Protein AF-A0AAE3MIB5-F1 (afdb_monomer_lite)

Secondary structure (DSSP, 8-state):
---SS--------S---TTS-----SSS---EE-TTS-EEE-TTT-TT-EEEE-TTS-EEEEESSSS-EEEEEE-TTS-EEEEEEEETTEEEEEEEETTEEEETTEEEEEEETTEEEPPPPTT---

Radius of gyration: 18.84 Å; chains: 1; bounding box: 38×42×55 Å

Organism: NCBI:txid2992111

pLDDT: mean 87.32, std 14.23, range [43.25, 98.5]

Foldseek 3Di:
DPPDPAFFWDDDPDDDDVVDLDQPQPPRDTFDADPVGHTQDDSSQDPAWGWDADPVRHTAKTDSDPFWIKGWDADPVGHTAKIWTGDRPDIWIWGDDPQWIDIPNHTAWGADPVGTDGDDDVPPPD

Sequence (126 aa):
NNQSNRLLSVADDGTSNSNVKDYDAISAGTYTYDNNGNMTHDPSKDSENLIKYNHLNLPQEVSVNADNRVFYHYDAVGNKLAKYVKNGTTYKTTDYIANLVYTDGQKSFFSTEEGRAIPVKNGDNT

Structure (mmCIF, N/CA/C/O backbone):
data_AF-A0AAE3MIB5-F1
#
_entry.id   AF-A0AAE3MIB5-F1
#
loop_
_atom_site.group_PDB
_atom_site.id
_atom_site.type_symbol
_atom_site.label_atom_id
_atom_site.label_alt_id
_atom_site.label_comp_id
_atom_site.label_asym_id
_atom_site.label_entity_id
_atom_site.label_seq_id
_atom_site.pdbx_PDB_ins_code
_atom_site.Cartn_x
_atom_site.Cartn_y
_atom_site.Cartn_z
_atom_site.occupancy
_atom_site.B_iso_or_equiv
_atom_site.auth_seq_id
_atom_site.auth_comp_id
_atom_site.auth_asym_id
_atom_site.auth_atom_id
_atom_site.pdbx_PDB_model_num
ATOM 1 N N . ASN A 1 1 ? -0.473 -7.317 -31.518 1.00 43.25 1 ASN A N 1
ATOM 2 C CA . ASN A 1 1 ? -1.790 -6.893 -30.994 1.00 43.25 1 ASN A CA 1
ATOM 3 C C . ASN A 1 1 ? -1.610 -6.091 -29.714 1.00 43.25 1 ASN A C 1
ATOM 5 O O . ASN A 1 1 ? -1.563 -6.668 -28.637 1.00 43.25 1 ASN A O 1
ATOM 9 N N . ASN A 1 2 ? -1.486 -4.766 -29.846 1.00 47.88 2 ASN A N 1
ATOM 10 C CA . ASN A 1 2 ? -1.378 -3.798 -28.743 1.00 47.88 2 ASN A CA 1
ATOM 11 C C . ASN A 1 2 ? -2.774 -3.384 -28.237 1.00 47.88 2 ASN A C 1
ATOM 13 O O . ASN A 1 2 ? -3.139 -2.218 -28.303 1.00 47.88 2 ASN A O 1
ATOM 17 N N . GLN A 1 3 ? -3.587 -4.347 -27.793 1.00 53.69 3 GLN A N 1
ATOM 18 C CA . GLN A 1 3 ? -4.935 -4.086 -27.256 1.00 53.69 3 GLN A CA 1
ATOM 19 C C . GLN A 1 3 ? -5.072 -4.447 -25.770 1.00 53.69 3 GLN A C 1
ATOM 21 O O . GLN A 1 3 ? -6.177 -4.674 -25.290 1.00 53.69 3 GLN A O 1
ATOM 26 N N . SER A 1 4 ? -3.969 -4.511 -25.018 1.00 73.56 4 SER A N 1
ATOM 27 C CA . SER A 1 4 ? -4.069 -4.592 -23.557 1.00 73.56 4 SER A CA 1
ATOM 28 C C . SER A 1 4 ? -4.127 -3.195 -22.952 1.00 73.56 4 SER A C 1
ATOM 30 O O . SER A 1 4 ? -3.379 -2.317 -23.368 1.00 73.56 4 SER A O 1
ATOM 32 N N . ASN A 1 5 ? -4.927 -3.019 -21.904 1.00 83.00 5 ASN A N 1
ATOM 33 C CA . ASN A 1 5 ? -4.943 -1.858 -21.003 1.00 83.00 5 ASN A CA 1
ATOM 34 C C . ASN A 1 5 ? -3.668 -1.745 -20.132 1.00 83.00 5 ASN A C 1
ATOM 36 O O . ASN A 1 5 ? -3.719 -1.252 -19.008 1.00 83.00 5 ASN A O 1
ATOM 40 N N . ARG A 1 6 ? -2.533 -2.239 -20.637 1.00 89.44 6 ARG A N 1
ATOM 41 C CA . ARG A 1 6 ? -1.236 -2.268 -19.964 1.00 89.44 6 ARG A CA 1
ATOM 42 C C . ARG A 1 6 ? -0.305 -1.306 -20.679 1.00 89.44 6 ARG A C 1
ATOM 44 O O . ARG A 1 6 ? -0.094 -1.432 -21.885 1.00 89.44 6 ARG A O 1
ATOM 51 N N . LEU A 1 7 ? 0.244 -0.363 -19.927 1.00 89.25 7 LEU A N 1
ATOM 52 C CA . LEU A 1 7 ? 1.312 0.512 -20.392 1.00 89.25 7 LEU A CA 1
ATOM 53 C C . LEU A 1 7 ? 2.586 -0.314 -20.550 1.00 89.25 7 LEU A C 1
ATOM 55 O O . LEU A 1 7 ? 2.891 -1.106 -19.666 1.00 89.25 7 LEU A O 1
ATOM 59 N N . LEU A 1 8 ? 3.306 -0.147 -21.657 1.00 88.31 8 LEU A N 1
ATOM 60 C CA . LEU A 1 8 ? 4.622 -0.763 -21.851 1.00 88.31 8 LEU A CA 1
ATOM 61 C C . LEU A 1 8 ? 5.714 0.176 -21.334 1.00 88.31 8 LEU A C 1
ATOM 63 O O . LEU A 1 8 ? 6.485 -0.175 -20.449 1.00 88.31 8 LEU A O 1
ATOM 67 N N . SER A 1 9 ? 5.727 1.395 -21.858 1.00 86.94 9 SER A N 1
ATOM 68 C CA . SER A 1 9 ? 6.659 2.457 -21.504 1.00 86.94 9 SER A CA 1
ATOM 69 C C . SER A 1 9 ? 5.983 3.800 -21.735 1.00 86.94 9 SER A C 1
ATOM 71 O O . SER A 1 9 ? 5.086 3.917 -22.575 1.00 86.94 9 SER A O 1
ATOM 73 N N . VAL A 1 10 ? 6.444 4.815 -21.020 1.00 84.00 10 VAL A N 1
ATOM 74 C CA . VAL A 1 10 ? 6.152 6.216 -21.315 1.00 84.00 10 VAL A CA 1
ATOM 75 C C . VAL A 1 10 ? 7.499 6.883 -21.566 1.00 84.00 10 VAL A C 1
ATOM 77 O O . VAL A 1 10 ? 8.493 6.535 -20.934 1.00 84.00 10 VAL A O 1
ATOM 80 N N . ALA A 1 11 ? 7.549 7.771 -22.549 1.00 79.31 11 ALA A N 1
ATOM 81 C CA . ALA A 1 11 ? 8.722 8.571 -22.850 1.00 79.31 11 ALA A CA 1
ATOM 82 C C . ALA A 1 11 ? 8.264 10.020 -22.952 1.00 79.31 11 ALA A C 1
ATOM 84 O O . ALA A 1 11 ? 7.284 10.304 -23.643 1.00 79.31 11 ALA A O 1
ATOM 85 N N . ASP A 1 12 ? 8.970 10.896 -22.253 1.00 74.62 12 ASP A N 1
ATOM 86 C CA . ASP A 1 12 ? 8.817 12.336 -22.364 1.00 74.62 12 ASP A CA 1
ATOM 87 C C . ASP A 1 12 ? 10.171 12.917 -22.779 1.00 74.62 12 ASP A C 1
ATOM 89 O O . ASP A 1 12 ? 11.194 12.617 -22.165 1.00 74.62 12 ASP A O 1
ATOM 93 N N . ASP A 1 13 ? 10.170 13.677 -23.871 1.00 73.88 13 ASP A N 1
ATOM 94 C CA . ASP A 1 13 ? 11.356 14.321 -24.455 1.00 73.88 13 ASP A CA 1
ATOM 95 C C . ASP A 1 13 ? 11.402 15.823 -24.097 1.00 73.88 13 ASP A C 1
ATOM 97 O O . ASP A 1 13 ? 12.177 16.605 -24.649 1.00 73.88 13 ASP A O 1
ATOM 101 N N . GLY A 1 14 ? 10.521 16.256 -23.188 1.00 71.25 14 GLY A N 1
ATOM 102 C CA . GLY A 1 14 ? 10.498 17.601 -22.637 1.00 71.25 14 GLY A CA 1
ATOM 103 C C . GLY A 1 14 ? 11.698 17.888 -21.734 1.00 71.25 14 GLY A C 1
ATOM 104 O O . GLY A 1 14 ? 12.227 17.024 -21.035 1.00 71.25 14 GLY A O 1
ATOM 105 N N . THR A 1 15 ? 12.138 19.145 -21.711 1.00 70.00 15 THR A N 1
ATOM 106 C CA . THR A 1 15 ? 13.194 19.600 -20.803 1.00 70.00 15 THR A CA 1
ATOM 107 C C . THR A 1 15 ? 12.733 19.467 -19.352 1.00 70.00 15 THR A C 1
ATOM 109 O O . THR A 1 15 ? 11.733 20.077 -18.968 1.00 70.00 15 THR A O 1
ATOM 112 N N . SER A 1 16 ? 13.481 18.727 -18.526 1.00 68.81 16 SER A N 1
ATOM 113 C CA . SER A 1 16 ? 13.163 18.531 -17.108 1.00 68.81 16 SER A CA 1
ATOM 114 C C . SER A 1 16 ? 13.010 19.875 -16.388 1.00 68.81 16 SER A C 1
ATOM 116 O O . SER A 1 16 ? 13.981 20.604 -16.174 1.00 68.81 16 SER A O 1
ATOM 118 N N . ASN A 1 17 ? 11.783 20.214 -15.994 1.00 69.12 17 ASN A N 1
ATOM 119 C CA . ASN A 1 17 ? 11.512 21.365 -15.144 1.00 69.12 17 ASN A CA 1
ATOM 120 C C . ASN A 1 17 ? 11.451 20.892 -13.692 1.00 69.12 17 ASN A C 1
ATOM 122 O O . ASN A 1 17 ? 10.466 20.290 -13.277 1.00 69.12 17 ASN A O 1
ATOM 126 N N . SER A 1 18 ? 12.475 21.209 -12.899 1.00 66.06 18 SER A N 1
ATOM 127 C CA . SER A 1 18 ? 12.590 20.775 -11.497 1.00 66.06 18 SER A CA 1
ATOM 128 C C . SER A 1 18 ? 11.435 21.226 -10.586 1.00 66.06 18 SER A C 1
ATOM 130 O O . SER A 1 18 ? 11.314 20.730 -9.469 1.00 66.06 18 SER A O 1
ATOM 132 N N . ASN A 1 19 ? 10.583 22.155 -11.038 1.00 70.75 19 ASN A N 1
ATOM 133 C CA . ASN A 1 19 ? 9.405 22.621 -10.301 1.00 70.75 19 ASN A CA 1
ATOM 134 C C . ASN A 1 19 ? 8.112 21.863 -10.655 1.00 70.75 19 ASN A C 1
ATOM 136 O O . ASN A 1 19 ? 7.074 22.116 -10.042 1.00 70.75 19 ASN A O 1
ATOM 140 N N . VAL A 1 20 ? 8.150 20.951 -11.631 1.00 68.25 20 VAL A N 1
ATOM 141 C CA . VAL A 1 20 ? 7.006 20.134 -12.048 1.00 68.25 20 VAL A CA 1
ATOM 142 C C . VAL A 1 20 ? 7.266 18.694 -11.625 1.00 68.25 20 VAL A C 1
ATOM 144 O O . VAL A 1 20 ? 8.286 18.106 -11.965 1.00 68.25 20 VAL A O 1
ATOM 147 N N . LYS A 1 21 ? 6.329 18.112 -10.871 1.00 67.69 21 LYS A N 1
ATOM 148 C CA . LYS A 1 21 ? 6.320 16.670 -10.593 1.00 67.69 21 LYS A CA 1
ATOM 149 C C . LYS A 1 21 ? 5.729 15.938 -11.794 1.00 67.69 21 LYS A C 1
ATOM 151 O O . LYS A 1 21 ? 4.590 15.481 -11.726 1.00 67.69 21 LYS A O 1
ATOM 156 N N . ASP A 1 22 ? 6.470 15.938 -12.894 1.00 66.69 22 ASP A N 1
ATOM 157 C CA . ASP A 1 22 ? 6.094 15.218 -14.107 1.00 66.69 22 ASP A CA 1
ATOM 158 C C . ASP A 1 22 ? 6.559 13.754 -14.052 1.00 66.69 22 ASP A C 1
ATOM 160 O O . ASP A 1 22 ? 7.136 13.306 -13.056 1.00 66.69 22 ASP A O 1
ATOM 164 N N . TYR A 1 23 ? 6.281 13.001 -15.113 1.00 71.06 23 TYR A N 1
ATOM 165 C CA . TYR A 1 23 ? 6.808 11.664 -15.336 1.00 71.06 23 TYR A CA 1
ATOM 166 C C . TYR A 1 23 ? 8.342 11.692 -15.434 1.00 71.06 23 TYR A C 1
ATOM 168 O O . TYR A 1 23 ? 8.923 11.858 -16.501 1.00 71.06 23 TYR A O 1
ATOM 176 N N . ASP A 1 24 ? 9.001 11.500 -14.295 1.00 66.44 24 ASP A N 1
ATOM 177 C CA . ASP A 1 24 ? 10.448 11.324 -14.206 1.00 66.44 24 ASP A CA 1
ATOM 178 C C . ASP A 1 24 ? 10.765 9.830 -14.322 1.00 66.44 24 ASP A C 1
ATOM 180 O O . ASP A 1 24 ? 10.919 9.113 -13.329 1.00 66.44 24 ASP A O 1
ATOM 184 N N . ALA A 1 25 ? 10.740 9.312 -15.553 1.00 58.50 25 ALA A N 1
ATOM 185 C CA . ALA A 1 25 ? 11.241 7.970 -15.815 1.00 58.50 25 ALA A CA 1
ATOM 186 C C . ALA A 1 25 ? 12.716 7.926 -15.402 1.00 58.50 25 ALA A C 1
ATOM 188 O O . ALA A 1 25 ? 13.583 8.464 -16.096 1.00 58.50 25 ALA A O 1
ATOM 189 N N . ILE A 1 26 ? 13.009 7.251 -14.289 1.00 57.66 26 ILE A N 1
ATOM 190 C CA . ILE A 1 26 ? 14.377 6.901 -13.914 1.00 57.66 26 ILE A CA 1
ATOM 191 C C . ILE A 1 26 ? 14.833 5.881 -14.960 1.00 57.66 26 ILE A C 1
ATOM 193 O O . ILE A 1 26 ? 14.636 4.677 -14.809 1.00 57.66 26 ILE A O 1
ATOM 197 N N . SER A 1 27 ? 15.390 6.384 -16.065 1.00 55.81 27 SER A N 1
ATOM 198 C CA . SER A 1 27 ? 15.671 5.663 -17.314 1.00 55.81 27 SER A CA 1
ATOM 199 C C . SER A 1 27 ? 14.419 5.171 -18.057 1.00 55.81 27 SER A C 1
ATOM 201 O O . SER A 1 27 ? 13.331 5.112 -17.495 1.00 55.81 27 SER A O 1
ATOM 203 N N . ALA A 1 28 ? 14.570 4.814 -19.337 1.00 61.66 28 ALA A N 1
ATOM 204 C CA . ALA A 1 28 ? 13.540 4.237 -20.210 1.00 61.66 28 ALA A CA 1
ATOM 205 C C . ALA A 1 28 ? 13.061 2.843 -19.736 1.00 61.66 28 ALA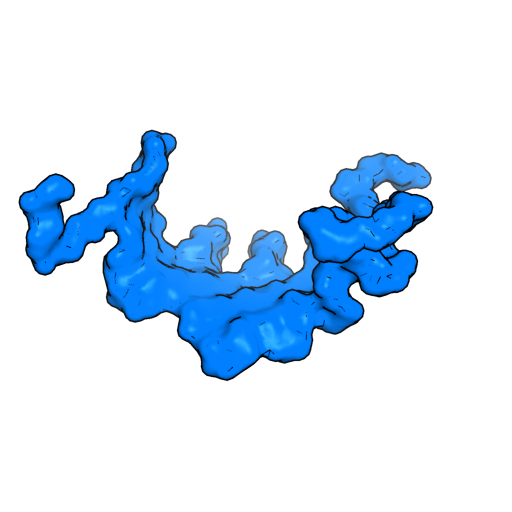 A C 1
ATOM 207 O O . ALA A 1 28 ? 13.173 1.840 -20.444 1.00 61.66 28 ALA A O 1
ATOM 208 N N . GLY A 1 29 ? 12.585 2.762 -18.497 1.00 74.38 29 GLY A N 1
ATOM 209 C CA . GLY A 1 29 ? 12.134 1.547 -17.855 1.00 74.38 29 GLY A CA 1
ATOM 210 C C . GLY A 1 29 ? 10.810 1.072 -18.440 1.00 74.38 29 GLY A C 1
ATOM 211 O O . GLY A 1 29 ? 10.017 1.830 -18.999 1.00 74.38 29 GLY A O 1
ATOM 212 N N . THR A 1 30 ? 10.575 -0.228 -18.320 1.00 87.69 30 THR A N 1
ATOM 213 C CA . THR A 1 30 ? 9.361 -0.881 -18.810 1.00 87.69 30 THR A CA 1
ATOM 214 C C . THR A 1 30 ? 8.472 -1.224 -17.626 1.00 87.69 30 THR A C 1
ATOM 216 O O . THR A 1 30 ? 8.932 -1.802 -16.641 1.00 87.69 30 THR A O 1
ATOM 219 N N . TYR A 1 31 ? 7.188 -0.900 -17.726 1.00 92.00 31 TYR A N 1
ATOM 220 C CA . TYR A 1 31 ? 6.192 -1.383 -16.779 1.00 92.00 31 TYR A CA 1
ATOM 221 C C . TYR A 1 31 ? 6.075 -2.901 -16.898 1.00 92.00 31 TYR A C 1
ATOM 223 O O . TYR A 1 31 ? 5.913 -3.439 -17.996 1.00 92.00 31 TYR A O 1
ATOM 231 N N . THR A 1 32 ? 6.121 -3.603 -15.770 1.00 93.88 32 THR A N 1
ATOM 232 C CA . THR A 1 32 ? 5.961 -5.064 -15.754 1.00 93.88 32 THR A CA 1
ATOM 233 C C . THR A 1 32 ? 4.656 -5.459 -15.091 1.00 93.88 32 THR A C 1
ATOM 235 O O . THR A 1 32 ? 4.103 -4.704 -14.289 1.00 93.88 32 THR A O 1
ATOM 238 N N . TYR A 1 33 ? 4.154 -6.635 -15.464 1.00 95.44 33 TYR A N 1
ATOM 239 C CA . TYR A 1 33 ? 2.890 -7.165 -14.977 1.00 95.44 33 TYR A CA 1
ATOM 240 C C . TYR A 1 33 ? 3.015 -8.659 -14.705 1.00 95.44 33 TYR A C 1
ATOM 242 O O . TYR A 1 33 ? 3.758 -9.356 -15.400 1.00 95.44 33 TYR A O 1
ATOM 250 N N . ASP A 1 34 ? 2.244 -9.153 -13.744 1.00 95.06 34 ASP A N 1
ATOM 251 C CA 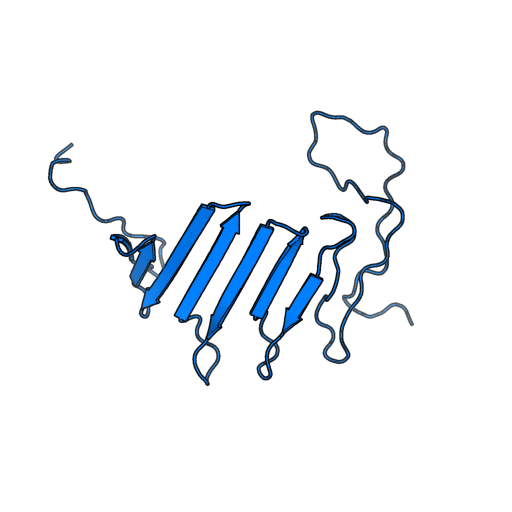. ASP A 1 34 ? 2.071 -10.586 -13.533 1.00 95.06 34 ASP A CA 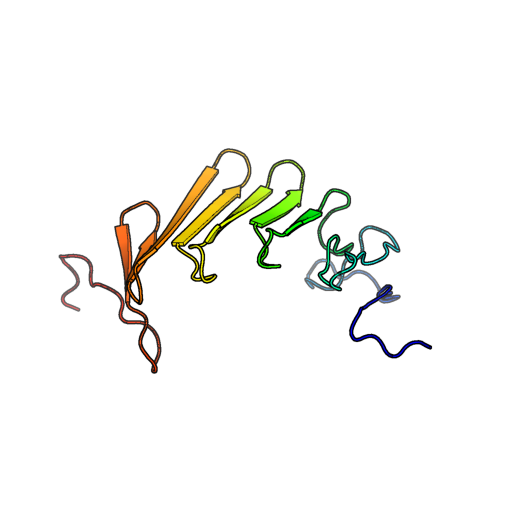1
ATOM 252 C C . ASP A 1 34 ? 1.124 -11.218 -14.579 1.00 95.06 34 ASP A C 1
ATOM 254 O O . ASP A 1 34 ? 0.564 -10.548 -15.457 1.00 95.06 34 ASP A O 1
ATOM 258 N N . ASN A 1 35 ? 0.938 -12.539 -14.492 1.00 93.44 35 ASN A N 1
ATOM 259 C CA . ASN A 1 35 ? 0.078 -13.299 -15.407 1.00 93.44 35 ASN A CA 1
ATOM 260 C C . ASN A 1 35 ? -1.407 -12.922 -15.304 1.00 93.44 35 ASN A C 1
ATOM 262 O O . ASN A 1 35 ? -2.154 -13.122 -16.262 1.00 93.44 35 ASN A O 1
ATOM 266 N N . ASN A 1 36 ? -1.832 -12.382 -14.161 1.00 93.94 36 ASN A N 1
ATOM 267 C CA . ASN A 1 36 ? -3.188 -11.898 -13.926 1.00 93.94 36 ASN A CA 1
ATOM 268 C C . ASN A 1 36 ? -3.386 -10.469 -14.459 1.00 93.94 36 ASN A C 1
ATOM 270 O O . ASN A 1 36 ? -4.510 -9.971 -14.482 1.00 93.94 36 ASN A O 1
ATOM 274 N N . GLY A 1 37 ? -2.314 -9.832 -14.938 1.00 93.56 37 GLY A N 1
ATOM 275 C CA . GLY A 1 37 ? -2.332 -8.504 -15.531 1.00 93.56 37 GLY A CA 1
ATOM 276 C C . GLY A 1 37 ? -2.170 -7.371 -14.522 1.00 93.56 37 GLY A C 1
ATOM 277 O O . GLY A 1 37 ? -2.367 -6.218 -14.905 1.00 93.56 37 GLY A O 1
ATOM 278 N N . ASN A 1 38 ? -1.797 -7.652 -13.271 1.00 95.56 38 ASN A N 1
ATOM 279 C CA . ASN A 1 38 ? -1.519 -6.593 -12.305 1.00 95.56 38 ASN A CA 1
ATOM 280 C C . ASN A 1 38 ? -0.109 -6.044 -12.485 1.00 95.56 38 ASN A C 1
ATOM 282 O O . ASN A 1 38 ? 0.811 -6.798 -12.784 1.00 95.56 38 ASN A O 1
ATOM 286 N N . MET A 1 39 ? 0.073 -4.743 -12.266 1.00 95.25 39 MET A N 1
ATOM 287 C CA . MET A 1 39 ? 1.374 -4.084 -12.382 1.00 95.25 39 MET A CA 1
ATOM 288 C C . MET A 1 39 ? 2.312 -4.506 -11.249 1.00 95.25 39 MET A C 1
ATOM 290 O O . MET A 1 39 ? 2.006 -4.291 -10.085 1.00 95.25 39 MET A O 1
ATOM 294 N N . THR A 1 40 ? 3.484 -5.037 -11.578 1.00 96.12 40 THR A N 1
ATOM 295 C CA . THR A 1 40 ? 4.508 -5.448 -10.606 1.00 96.12 40 THR A CA 1
ATOM 296 C C . THR A 1 40 ? 5.641 -4.435 -10.458 1.00 96.12 40 THR A C 1
ATOM 298 O O . THR A 1 40 ? 6.344 -4.470 -9.452 1.00 96.12 40 THR A O 1
ATOM 301 N N . HIS A 1 41 ? 5.812 -3.520 -11.418 1.00 93.69 41 HIS A N 1
ATOM 302 C CA . HIS A 1 41 ? 6.846 -2.479 -11.400 1.00 93.69 41 HIS A CA 1
ATOM 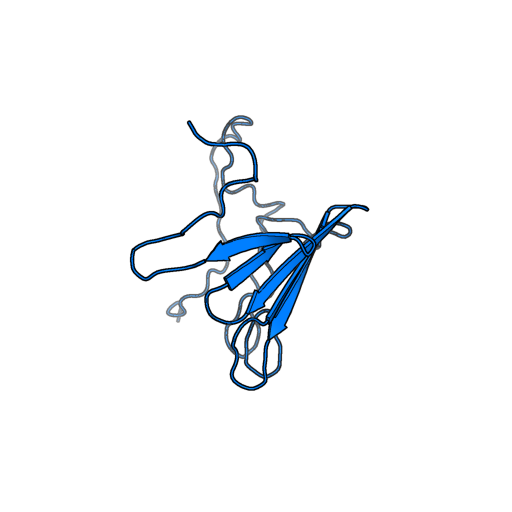303 C C . HIS A 1 41 ? 6.390 -1.233 -12.173 1.00 93.69 41 HIS A C 1
ATOM 305 O O . HIS A 1 41 ? 5.883 -1.357 -13.292 1.00 93.69 41 HIS A O 1
ATOM 311 N N . ASP A 1 42 ? 6.614 -0.052 -11.593 1.00 90.94 42 ASP A N 1
ATOM 312 C CA . ASP A 1 42 ? 6.380 1.266 -12.195 1.00 90.94 42 ASP A CA 1
ATOM 313 C C . ASP A 1 42 ? 7.705 2.049 -12.299 1.00 90.94 42 ASP A C 1
ATOM 315 O O . ASP A 1 42 ? 8.184 2.568 -11.289 1.00 90.94 42 ASP A O 1
ATOM 319 N N . PRO A 1 43 ? 8.302 2.197 -13.493 1.00 88.19 43 PRO A N 1
ATOM 320 C CA . PRO A 1 43 ? 9.610 2.838 -13.658 1.00 88.19 43 PRO A CA 1
ATOM 321 C C . PRO A 1 43 ? 9.639 4.345 -13.324 1.00 88.19 43 PRO A C 1
ATOM 323 O O . PRO A 1 43 ? 10.717 4.927 -13.255 1.00 88.19 43 PRO A O 1
ATOM 326 N N . SER A 1 44 ? 8.489 4.986 -13.074 1.00 84.06 44 SER A N 1
ATOM 327 C CA . SER A 1 44 ? 8.419 6.396 -12.640 1.00 84.06 44 SER A CA 1
ATOM 328 C C . SER A 1 44 ? 8.633 6.621 -11.144 1.00 84.06 44 SER A C 1
ATOM 330 O O . SER A 1 44 ? 8.464 7.738 -10.655 1.00 84.06 44 SER A O 1
ATOM 332 N N . LYS A 1 45 ? 8.864 5.554 -10.373 1.00 84.62 45 LYS A N 1
ATOM 333 C CA . LYS A 1 45 ? 8.943 5.631 -8.908 1.00 84.62 45 LYS A CA 1
ATOM 334 C C . LYS A 1 45 ? 10.381 5.612 -8.415 1.00 84.62 45 LYS A C 1
ATOM 336 O O . LYS A 1 45 ? 10.857 6.602 -7.878 1.00 84.62 45 LYS A O 1
ATOM 341 N N . ASP A 1 46 ? 11.027 4.468 -8.567 1.00 85.69 46 ASP A N 1
ATOM 342 C CA . ASP A 1 46 ? 12.405 4.186 -8.163 1.00 85.69 46 ASP A CA 1
ATOM 343 C C . ASP A 1 46 ? 12.861 2.942 -8.930 1.00 85.69 46 ASP A C 1
ATOM 345 O O . ASP A 1 46 ? 12.024 2.110 -9.281 1.00 85.69 46 ASP A O 1
ATOM 349 N N . SER A 1 47 ? 14.155 2.745 -9.159 1.00 82.88 47 SER A N 1
ATOM 350 C CA . SER A 1 47 ? 14.637 1.529 -9.823 1.00 82.88 47 SER A CA 1
ATOM 351 C C . SER A 1 47 ? 14.300 0.240 -9.061 1.00 82.88 47 SER A C 1
ATOM 353 O O . SER A 1 47 ? 14.124 -0.807 -9.680 1.00 82.88 47 SER A O 1
ATOM 355 N N . GLU A 1 48 ? 14.176 0.302 -7.732 1.00 84.62 48 GLU A N 1
ATOM 356 C CA . GLU A 1 48 ? 13.912 -0.866 -6.880 1.00 84.62 48 GLU A CA 1
ATOM 357 C C . GLU A 1 48 ? 12.431 -1.034 -6.506 1.00 84.62 48 GLU A C 1
ATOM 359 O O . GLU A 1 48 ? 12.088 -1.877 -5.669 1.00 84.62 48 GLU A O 1
ATOM 364 N N . ASN A 1 49 ? 11.532 -0.235 -7.091 1.00 91.88 49 ASN A N 1
ATOM 365 C CA . ASN A 1 49 ? 10.118 -0.338 -6.753 1.00 91.88 49 ASN A CA 1
ATOM 366 C C . ASN A 1 49 ? 9.536 -1.702 -7.164 1.00 91.88 49 ASN A C 1
ATOM 368 O O . ASN A 1 49 ? 9.864 -2.260 -8.214 1.00 91.88 49 ASN A O 1
ATOM 372 N N . LEU A 1 50 ? 8.648 -2.237 -6.332 1.00 96.19 50 LEU A N 1
ATOM 373 C CA . LEU A 1 50 ? 8.024 -3.536 -6.554 1.00 96.19 50 LEU A CA 1
ATOM 374 C C . LEU A 1 50 ? 6.638 -3.564 -5.923 1.00 96.19 50 LEU A C 1
ATOM 376 O O . LEU A 1 50 ? 6.450 -3.101 -4.797 1.00 96.19 50 LEU A O 1
ATOM 380 N N . ILE A 1 51 ? 5.691 -4.189 -6.613 1.00 98.00 51 ILE A N 1
ATOM 381 C CA . ILE A 1 51 ? 4.355 -4.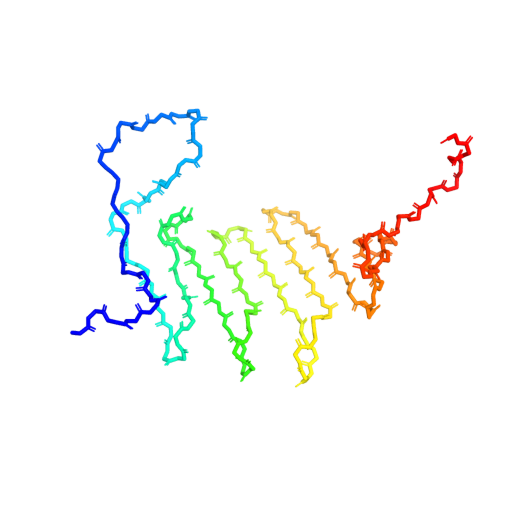464 -6.091 1.00 98.00 51 ILE A CA 1
ATOM 382 C C . ILE A 1 51 ? 4.145 -5.976 -6.058 1.00 98.00 51 ILE A C 1
ATOM 384 O O . ILE A 1 51 ? 4.338 -6.668 -7.057 1.00 98.00 51 ILE A O 1
ATOM 388 N N . LYS A 1 52 ? 3.742 -6.495 -4.897 1.00 98.06 52 LYS A N 1
ATOM 389 C CA . LYS A 1 52 ? 3.369 -7.899 -4.701 1.00 98.06 52 LYS A CA 1
ATOM 390 C C . LYS A 1 52 ? 1.883 -8.010 -4.418 1.00 98.06 52 LYS A C 1
ATOM 392 O O . LYS A 1 52 ? 1.322 -7.178 -3.705 1.00 98.06 52 LYS A O 1
ATOM 397 N N . TYR A 1 53 ? 1.283 -9.086 -4.906 1.00 98.38 53 TYR A N 1
ATOM 398 C CA . TYR A 1 53 ? -0.140 -9.372 -4.775 1.00 98.38 53 TYR A CA 1
ATOM 399 C C . TYR A 1 53 ? -0.367 -10.642 -3.958 1.00 98.38 53 TYR A C 1
ATOM 401 O O . TYR A 1 53 ? 0.473 -11.543 -3.944 1.00 98.38 53 TYR A O 1
ATOM 409 N N . ASN A 1 54 ? -1.503 -10.704 -3.269 1.00 97.44 54 ASN A N 1
ATOM 410 C CA . ASN A 1 54 ? -1.939 -11.904 -2.564 1.00 97.44 54 ASN A CA 1
ATOM 411 C C . ASN A 1 54 ? -2.736 -12.846 -3.491 1.00 97.44 54 ASN A C 1
ATOM 413 O O . ASN A 1 54 ? -2.988 -12.552 -4.657 1.00 97.44 54 ASN A O 1
ATOM 417 N N . HIS A 1 55 ? -3.186 -13.979 -2.948 1.00 96.38 55 HIS A N 1
ATOM 418 C CA . HIS A 1 55 ? -3.979 -14.980 -3.673 1.00 96.38 55 HIS A CA 1
ATOM 419 C C . HIS A 1 55 ? -5.372 -14.490 -4.121 1.00 96.38 55 HIS A C 1
ATOM 421 O O . HIS A 1 55 ? -5.982 -15.123 -4.976 1.00 96.38 55 HIS A O 1
ATOM 427 N N . LEU A 1 56 ? -5.868 -13.374 -3.570 1.00 97.69 56 LEU A N 1
ATOM 428 C CA . LEU A 1 56 ? -7.093 -12.695 -4.011 1.00 97.69 56 LEU A CA 1
ATOM 429 C C . LEU A 1 56 ? -6.821 -11.658 -5.108 1.00 97.69 56 LEU A C 1
ATOM 431 O O . LEU A 1 56 ? -7.720 -10.899 -5.463 1.00 97.69 56 LEU A O 1
ATOM 435 N N . ASN A 1 57 ? -5.593 -11.606 -5.636 1.00 97.81 57 ASN A N 1
ATOM 436 C CA . ASN A 1 57 ? -5.181 -10.641 -6.649 1.00 97.81 57 ASN A CA 1
ATOM 437 C C . ASN A 1 57 ? -5.200 -9.179 -6.145 1.00 97.81 57 ASN A C 1
ATOM 439 O O . ASN A 1 57 ? -5.330 -8.241 -6.929 1.00 97.81 57 ASN A O 1
ATOM 443 N N . LEU A 1 58 ? -5.079 -8.971 -4.826 1.00 98.25 58 LEU A N 1
ATOM 444 C CA . LEU A 1 58 ? -5.046 -7.652 -4.184 1.00 98.25 58 LEU A CA 1
ATOM 445 C C . LEU A 1 58 ? -3.604 -7.263 -3.808 1.00 98.25 58 LEU A C 1
ATOM 447 O O . LEU A 1 58 ? -2.844 -8.141 -3.389 1.00 98.25 58 LEU A O 1
ATOM 451 N N . PRO A 1 59 ? -3.210 -5.975 -3.905 1.00 98.00 59 PRO A N 1
ATOM 452 C CA . PRO A 1 59 ? -1.874 -5.529 -3.506 1.00 98.00 59 PRO A CA 1
ATOM 453 C C . PRO A 1 59 ? -1.598 -5.833 -2.033 1.00 98.00 59 PRO A C 1
ATOM 455 O O . PRO A 1 59 ? -2.346 -5.393 -1.173 1.00 98.00 59 PRO A O 1
ATOM 458 N N . GLN A 1 60 ? -0.512 -6.534 -1.728 1.00 98.19 60 GLN A N 1
ATOM 459 C CA . GLN A 1 60 ? -0.120 -6.911 -0.367 1.00 98.19 60 GLN A CA 1
ATOM 460 C C . GLN A 1 60 ? 1.088 -6.112 0.135 1.00 98.19 60 GLN A C 1
ATOM 462 O O . GLN A 1 60 ? 1.114 -5.697 1.292 1.00 98.19 60 GLN A O 1
ATOM 467 N N . GLU A 1 61 ? 2.079 -5.884 -0.725 1.00 98.00 61 GLU A N 1
ATOM 468 C CA . GLU A 1 61 ? 3.285 -5.108 -0.420 1.00 98.00 61 GLU A CA 1
ATOM 469 C C . GLU A 1 61 ? 3.598 -4.199 -1.609 1.00 98.00 61 GLU A C 1
ATOM 471 O O . GLU A 1 61 ? 3.648 -4.660 -2.747 1.00 98.00 61 GLU A O 1
ATOM 476 N N . VAL A 1 62 ? 3.814 -2.915 -1.338 1.00 97.94 62 VAL A N 1
ATOM 477 C CA . VAL A 1 62 ? 4.301 -1.924 -2.298 1.00 97.94 62 VAL A CA 1
ATOM 478 C C . VAL A 1 62 ? 5.602 -1.360 -1.749 1.00 97.94 62 VAL A C 1
ATOM 480 O O . VAL A 1 62 ? 5.585 -0.595 -0.785 1.00 97.94 62 VAL A O 1
ATOM 483 N N . SER A 1 63 ? 6.723 -1.726 -2.353 1.00 96.56 63 SER A N 1
ATOM 484 C CA . SER A 1 63 ? 8.019 -1.101 -2.099 1.00 96.56 63 SER A CA 1
ATOM 485 C C . SER A 1 63 ? 8.166 0.081 -3.040 1.00 96.56 63 SER A C 1
ATOM 487 O O . SER A 1 63 ? 8.172 -0.101 -4.253 1.00 96.56 63 SER A O 1
ATOM 489 N N . VAL A 1 64 ? 8.257 1.288 -2.487 1.00 91.62 64 VAL A N 1
ATOM 490 C CA . VAL A 1 64 ? 8.568 2.492 -3.270 1.00 91.62 64 VAL A CA 1
ATOM 491 C C . VAL A 1 64 ? 10.064 2.540 -3.542 1.00 91.62 64 VAL A C 1
ATOM 493 O O . VAL A 1 64 ? 10.453 2.863 -4.647 1.00 91.62 64 VAL A O 1
ATOM 496 N N . ASN A 1 65 ? 10.874 2.184 -2.545 1.00 90.31 65 ASN A N 1
ATOM 497 C CA . ASN A 1 65 ? 12.316 1.964 -2.635 1.00 90.31 65 ASN A CA 1
ATOM 498 C C . ASN A 1 65 ? 12.745 1.021 -1.489 1.00 90.31 65 ASN A C 1
ATOM 500 O O . ASN A 1 65 ? 11.885 0.451 -0.803 1.00 90.31 65 ASN A O 1
ATOM 504 N N . ALA A 1 66 ? 14.050 0.863 -1.254 1.00 88.06 66 ALA A N 1
ATOM 505 C CA . ALA A 1 66 ? 14.581 -0.002 -0.196 1.00 88.06 66 ALA A CA 1
ATOM 506 C C . ALA A 1 66 ? 13.971 0.273 1.199 1.00 88.06 66 ALA A C 1
ATOM 508 O O . ALA A 1 66 ? 13.639 -0.666 1.939 1.00 88.06 66 ALA A O 1
ATOM 509 N N . ASP A 1 67 ? 13.765 1.549 1.531 1.00 93.06 67 ASP A N 1
ATOM 510 C CA . ASP A 1 67 ? 13.386 2.011 2.868 1.00 93.06 67 ASP A CA 1
ATOM 511 C C . ASP A 1 67 ? 11.889 2.271 3.038 1.00 93.06 67 ASP A C 1
ATOM 513 O O . ASP A 1 67 ? 11.356 2.122 4.143 1.00 93.06 67 ASP A O 1
ATOM 517 N N . ASN A 1 68 ? 11.202 2.617 1.951 1.00 95.88 68 ASN A N 1
ATOM 518 C CA . ASN A 1 68 ? 9.819 3.069 1.966 1.00 95.88 68 ASN A CA 1
ATOM 519 C C . ASN A 1 68 ? 8.894 1.990 1.424 1.00 95.88 68 ASN A C 1
ATOM 521 O O . ASN A 1 68 ? 8.953 1.632 0.246 1.00 95.88 68 ASN A O 1
ATOM 525 N N . ARG A 1 69 ? 8.008 1.483 2.284 1.00 97.00 69 ARG A N 1
ATOM 526 C CA . ARG A 1 69 ? 7.110 0.373 1.947 1.00 97.00 69 ARG A CA 1
ATOM 527 C C . ARG A 1 69 ? 5.711 0.593 2.484 1.00 97.00 69 ARG A C 1
ATOM 529 O O . ARG A 1 69 ? 5.522 1.207 3.532 1.00 97.00 69 ARG A O 1
ATOM 536 N N . VAL A 1 70 ? 4.729 0.042 1.789 1.00 98.12 70 VAL A N 1
ATOM 537 C CA . VAL A 1 70 ? 3.340 -0.008 2.233 1.00 98.12 70 VAL A CA 1
ATOM 538 C C . VAL A 1 70 ? 2.872 -1.452 2.233 1.00 98.12 70 VAL A C 1
ATOM 540 O O . VAL A 1 70 ? 2.966 -2.133 1.218 1.00 98.12 70 VAL A O 1
ATOM 543 N N . PHE A 1 71 ? 2.339 -1.906 3.359 1.00 98.31 71 PHE A N 1
ATOM 544 C CA . PHE A 1 71 ? 1.747 -3.229 3.509 1.00 98.31 71 PHE A CA 1
ATOM 545 C C . PHE A 1 71 ? 0.243 -3.100 3.683 1.00 98.31 71 PHE A C 1
ATOM 547 O O . PHE A 1 71 ? -0.230 -2.194 4.377 1.00 98.31 71 PHE A O 1
ATOM 554 N N . TYR A 1 72 ? -0.500 -4.019 3.081 1.00 98.50 72 TYR A N 1
ATOM 555 C CA . TYR A 1 72 ? -1.948 -4.093 3.198 1.00 98.50 72 TYR A CA 1
ATOM 556 C C . TYR A 1 72 ? -2.368 -5.473 3.684 1.00 98.50 72 TYR A C 1
ATOM 558 O O . TYR A 1 72 ? -1.859 -6.496 3.226 1.00 98.50 72 TYR A O 1
ATOM 566 N N . HIS A 1 73 ? -3.337 -5.483 4.591 1.00 98.00 73 HIS A N 1
ATOM 567 C CA . HIS A 1 73 ? -3.940 -6.703 5.105 1.00 98.00 73 HIS A CA 1
ATOM 568 C C . HIS A 1 73 ? -5.424 -6.701 4.808 1.00 98.00 73 HIS A C 1
ATOM 570 O O . HIS A 1 73 ? -6.091 -5.670 4.923 1.00 98.00 73 HIS A O 1
ATOM 576 N N . TYR A 1 74 ? -5.918 -7.875 4.443 1.00 98.31 74 TYR A N 1
ATOM 577 C CA . TYR A 1 74 ? -7.290 -8.091 4.030 1.00 98.31 74 TYR A CA 1
ATOM 578 C C . TYR A 1 74 ? -7.873 -9.274 4.787 1.00 98.31 74 TYR A C 1
ATOM 580 O O . TYR A 1 74 ? -7.132 -10.157 5.227 1.00 98.31 74 TYR A O 1
ATOM 588 N N . ASP A 1 75 ? -9.192 -9.289 4.919 1.00 97.44 75 ASP A N 1
ATOM 589 C CA . ASP A 1 75 ? -9.905 -10.504 5.283 1.00 97.44 75 ASP A CA 1
ATOM 590 C C . ASP A 1 75 ? -9.983 -11.480 4.092 1.00 97.44 75 ASP A C 1
ATOM 592 O O . ASP A 1 75 ? -9.516 -11.201 2.983 1.00 97.44 75 ASP A O 1
ATOM 596 N N . ALA A 1 76 ? -10.583 -12.648 4.325 1.00 97.44 76 ALA A N 1
ATOM 597 C CA . ALA A 1 76 ? -10.698 -13.702 3.320 1.00 97.44 76 ALA A CA 1
ATOM 598 C C . ALA A 1 76 ? -11.619 -13.347 2.136 1.00 97.44 76 ALA A C 1
ATOM 600 O O . ALA A 1 76 ? -11.564 -14.024 1.113 1.00 97.44 76 ALA A O 1
ATOM 601 N N . VAL A 1 77 ? -12.463 -12.316 2.264 1.00 97.31 77 VAL A N 1
ATOM 602 C CA . VAL A 1 77 ? -13.361 -11.854 1.192 1.00 97.31 77 VAL A CA 1
ATOM 603 C C . VAL A 1 77 ? -12.832 -10.602 0.482 1.00 97.31 77 VAL A C 1
ATOM 605 O O . VAL A 1 77 ? -13.432 -10.153 -0.490 1.00 97.31 77 VAL A O 1
ATOM 608 N N . GLY A 1 78 ? -11.689 -10.064 0.919 1.00 97.75 78 GLY A N 1
ATOM 609 C CA . GLY A 1 78 ? -10.992 -8.952 0.278 1.00 97.75 78 GLY A CA 1
ATOM 610 C C . GLY A 1 78 ? -11.264 -7.573 0.883 1.00 97.75 78 GLY A C 1
ATOM 611 O O . GLY A 1 78 ? -10.805 -6.575 0.322 1.00 97.75 78 GLY A O 1
ATOM 612 N N . ASN A 1 79 ? -11.949 -7.469 2.027 1.00 97.19 79 ASN A N 1
ATOM 613 C CA . ASN A 1 79 ? -12.063 -6.187 2.723 1.00 97.19 79 ASN A CA 1
ATOM 614 C C . ASN A 1 79 ? -10.722 -5.827 3.356 1.00 97.19 79 ASN A C 1
ATOM 616 O O . ASN A 1 79 ? -10.080 -6.655 4.001 1.00 97.19 79 ASN A O 1
ATOM 620 N N . LYS A 1 80 ? -10.298 -4.573 3.198 1.00 97.25 80 LYS A N 1
ATOM 621 C CA . LYS A 1 80 ? -9.064 -4.077 3.810 1.00 97.25 80 LYS A CA 1
ATOM 622 C C . LYS A 1 80 ? -9.262 -3.942 5.317 1.00 97.25 80 LYS A C 1
ATOM 624 O O . LYS A 1 80 ? -10.171 -3.245 5.744 1.00 97.25 80 LYS A O 1
ATOM 629 N N . LEU A 1 81 ? -8.380 -4.568 6.088 1.00 98.00 81 LEU A N 1
ATOM 630 C CA . LEU A 1 81 ? -8.357 -4.519 7.551 1.00 98.00 81 LEU A CA 1
ATOM 631 C C . LEU A 1 81 ? -7.313 -3.532 8.065 1.00 98.00 81 LEU A C 1
ATOM 633 O O . LEU A 1 81 ? -7.566 -2.808 9.022 1.00 98.00 81 LEU A O 1
ATOM 637 N N . ALA A 1 82 ? -6.147 -3.475 7.416 1.00 98.19 82 ALA A N 1
ATOM 638 C CA . ALA A 1 82 ? -5.061 -2.605 7.849 1.00 98.19 82 ALA A CA 1
ATOM 639 C C . ALA A 1 82 ? -4.171 -2.141 6.694 1.00 98.19 82 ALA A C 1
ATOM 641 O O . ALA A 1 82 ? -4.049 -2.794 5.651 1.00 98.19 82 ALA A O 1
ATOM 642 N N . LYS A 1 83 ? -3.521 -1.000 6.916 1.00 98.12 83 LYS A N 1
ATOM 643 C CA . LYS A 1 83 ? -2.445 -0.445 6.100 1.00 98.12 83 LYS A CA 1
ATOM 644 C C . LYS A 1 83 ? -1.292 -0.040 7.017 1.00 98.12 83 LYS A C 1
ATOM 646 O O . LYS A 1 83 ? -1.488 0.777 7.913 1.00 98.12 83 LYS A O 1
ATOM 651 N N . TYR A 1 84 ? -0.093 -0.528 6.726 1.00 98.19 84 TYR A N 1
ATOM 652 C CA . TYR A 1 84 ? 1.138 -0.139 7.415 1.00 98.19 84 TYR A CA 1
ATOM 653 C C . TYR A 1 84 ? 2.050 0.591 6.439 1.00 98.19 84 TYR A C 1
ATOM 655 O O . TYR A 1 84 ? 2.388 0.050 5.391 1.00 98.19 84 TYR A O 1
ATOM 663 N N . VAL A 1 85 ? 2.438 1.821 6.757 1.00 98.25 85 VAL A N 1
ATOM 664 C CA . VAL A 1 85 ? 3.377 2.614 5.957 1.00 98.25 85 VAL A CA 1
ATOM 665 C C . VAL A 1 85 ? 4.684 2.721 6.716 1.00 98.25 85 VAL A C 1
ATOM 667 O O . VAL A 1 85 ? 4.713 3.292 7.803 1.00 98.25 85 VAL A O 1
ATOM 670 N N . LYS A 1 86 ? 5.758 2.211 6.124 1.00 97.88 86 LYS A N 1
ATOM 671 C CA . LYS A 1 86 ? 7.133 2.460 6.542 1.00 97.88 86 LYS A CA 1
ATOM 672 C C . LYS A 1 86 ? 7.700 3.594 5.691 1.00 97.88 86 LYS A C 1
ATOM 674 O O . LYS A 1 86 ? 7.658 3.514 4.464 1.00 97.88 86 LYS A O 1
ATOM 679 N N . ASN A 1 87 ? 8.228 4.623 6.341 1.00 96.44 87 ASN A N 1
ATOM 680 C CA . ASN A 1 87 ? 8.984 5.698 5.708 1.00 96.44 87 ASN A CA 1
ATOM 681 C C . ASN A 1 87 ? 10.319 5.857 6.447 1.00 96.44 87 ASN A C 1
ATOM 683 O O . ASN A 1 87 ? 10.353 6.398 7.558 1.00 96.44 87 ASN A O 1
ATOM 687 N N . GLY A 1 88 ? 11.394 5.297 5.888 1.00 95.00 88 GLY A N 1
ATOM 688 C CA . GLY A 1 88 ? 12.664 5.138 6.595 1.00 95.00 88 GLY A CA 1
ATOM 689 C C . GLY A 1 88 ? 12.489 4.353 7.898 1.00 95.00 88 GLY A C 1
ATOM 690 O O . GLY A 1 88 ? 12.129 3.178 7.899 1.00 95.00 88 GLY A O 1
ATOM 691 N N . THR A 1 89 ? 12.719 5.007 9.034 1.00 95.50 89 THR A N 1
ATOM 692 C CA . THR A 1 89 ? 12.553 4.416 10.373 1.00 95.50 89 THR A CA 1
ATOM 693 C C . THR A 1 89 ? 11.168 4.642 10.981 1.00 95.50 89 THR A C 1
ATOM 695 O O . THR A 1 89 ? 10.860 4.074 12.028 1.00 95.50 89 THR A O 1
ATOM 698 N N . THR A 1 90 ? 10.328 5.466 10.349 1.00 96.75 90 THR A N 1
ATOM 699 C CA . THR A 1 90 ? 9.002 5.820 10.863 1.00 96.75 90 THR A CA 1
ATOM 700 C C . THR A 1 90 ? 7.955 4.843 10.353 1.00 96.75 90 THR A C 1
ATOM 702 O O . THR A 1 90 ? 7.947 4.487 9.174 1.00 96.75 90 THR A O 1
ATOM 705 N N . TYR A 1 91 ? 7.031 4.463 11.232 1.00 96.44 91 TYR A N 1
ATOM 706 C CA . TYR A 1 91 ? 5.903 3.601 10.905 1.00 96.44 91 TYR A CA 1
ATOM 707 C C . TYR A 1 91 ? 4.597 4.326 11.193 1.00 96.44 91 TYR A C 1
ATOM 709 O O . TYR A 1 91 ? 4.479 5.025 12.197 1.00 96.44 91 TYR A O 1
ATOM 717 N N . LYS A 1 92 ? 3.623 4.143 10.305 1.00 98.06 92 LYS A N 1
ATOM 718 C CA . LYS A 1 92 ? 2.260 4.634 10.473 1.00 98.06 92 LYS A CA 1
ATOM 719 C C . LYS A 1 92 ? 1.273 3.517 10.195 1.00 98.06 92 LYS A C 1
ATOM 721 O O . LYS A 1 92 ? 1.343 2.885 9.139 1.00 98.06 92 LYS A O 1
ATOM 726 N N . THR A 1 93 ? 0.332 3.324 11.107 1.00 98.12 93 THR A N 1
ATOM 727 C CA . THR A 1 93 ? -0.695 2.287 10.994 1.00 98.12 93 THR A CA 1
ATOM 728 C C . THR A 1 93 ? -2.047 2.924 10.725 1.00 98.12 93 THR A C 1
ATOM 730 O O . THR A 1 93 ? -2.384 3.981 11.259 1.00 98.12 93 THR A O 1
ATOM 733 N N . THR A 1 94 ? -2.837 2.306 9.856 1.00 98.38 94 THR A N 1
ATOM 734 C CA . THR A 1 94 ? -4.235 2.666 9.633 1.00 98.38 94 THR A CA 1
ATOM 735 C C . THR A 1 94 ? -5.079 1.408 9.661 1.00 98.38 94 THR A C 1
ATOM 737 O O . THR A 1 94 ? -4.905 0.549 8.800 1.00 98.38 94 THR A O 1
ATOM 740 N N . ASP A 1 95 ? -5.988 1.326 10.624 1.00 98.31 95 ASP A N 1
ATOM 741 C CA . ASP A 1 95 ? -6.887 0.189 10.803 1.00 98.31 95 ASP A CA 1
ATOM 742 C C . ASP A 1 95 ? -8.288 0.559 10.316 1.00 98.31 95 ASP A C 1
ATOM 744 O O . ASP A 1 95 ? -8.767 1.679 10.531 1.00 98.31 95 ASP A O 1
ATOM 748 N N . TYR A 1 96 ? -8.936 -0.392 9.656 1.00 97.62 96 TYR A N 1
ATOM 749 C CA . TYR A 1 96 ? -10.249 -0.243 9.046 1.00 97.62 96 TYR A CA 1
ATOM 750 C C . TYR A 1 96 ? -11.214 -1.227 9.708 1.00 97.62 96 TYR A C 1
ATOM 752 O O . TYR A 1 96 ? -11.041 -2.442 9.620 1.00 97.62 96 TYR A O 1
ATOM 760 N N . ILE A 1 97 ? -12.238 -0.698 10.376 1.00 95.69 97 ILE A N 1
ATOM 761 C CA . ILE A 1 97 ? -13.287 -1.479 11.034 1.00 95.69 97 ILE A CA 1
ATOM 762 C C . ILE A 1 97 ? -14.622 -1.018 10.461 1.00 95.69 97 ILE A C 1
ATOM 764 O O . ILE A 1 97 ? -15.202 -0.027 10.914 1.00 95.69 97 ILE A O 1
ATOM 768 N N . ALA A 1 98 ? -15.088 -1.727 9.431 1.00 93.62 98 ALA A N 1
ATOM 769 C CA . ALA A 1 98 ? -16.186 -1.271 8.584 1.00 93.62 98 ALA A CA 1
ATOM 770 C C . ALA A 1 98 ? -15.932 0.181 8.122 1.00 93.62 98 ALA A C 1
ATOM 772 O O . ALA A 1 98 ? -14.892 0.474 7.536 1.00 93.62 98 ALA A O 1
ATOM 773 N N . ASN A 1 99 ? -16.840 1.104 8.435 1.00 94.38 99 ASN A N 1
ATOM 774 C CA . ASN A 1 99 ? -16.722 2.508 8.044 1.00 94.38 99 ASN A CA 1
ATOM 775 C C . ASN A 1 99 ? -15.810 3.336 8.964 1.00 94.38 99 ASN A C 1
ATOM 777 O O . ASN A 1 99 ? -15.511 4.489 8.648 1.00 94.38 99 ASN A O 1
ATOM 781 N N . LEU A 1 100 ? -15.377 2.788 10.101 1.00 95.75 100 LEU A N 1
ATOM 782 C CA . LEU A 1 100 ? -14.550 3.491 11.074 1.00 95.75 100 LEU A CA 1
ATOM 783 C C . LEU A 1 100 ? -13.063 3.286 10.774 1.00 95.75 100 LEU A C 1
ATOM 785 O O . LEU A 1 100 ? -12.594 2.159 10.620 1.00 95.75 100 LEU A O 1
ATOM 789 N N . VAL A 1 101 ? -12.316 4.388 10.734 1.00 97.44 101 VAL A N 1
ATOM 790 C CA . VAL A 1 101 ? -10.880 4.393 10.450 1.00 97.44 101 VAL A CA 1
ATOM 791 C C . VAL A 1 101 ? -10.110 4.896 11.660 1.00 97.44 101 VAL A C 1
ATOM 793 O O . VAL A 1 101 ? -10.402 5.968 12.202 1.00 97.44 101 VAL A O 1
ATOM 796 N N . TYR A 1 102 ? -9.080 4.146 12.039 1.00 97.25 102 TYR A N 1
ATOM 797 C CA . TYR A 1 102 ? -8.114 4.523 13.061 1.00 97.25 102 TYR A CA 1
ATOM 798 C C . TYR A 1 102 ? -6.769 4.827 12.422 1.00 97.25 102 TYR A C 1
ATOM 800 O O . TYR A 1 102 ? -6.399 4.251 11.405 1.00 97.25 102 TYR A O 1
ATOM 808 N N . THR A 1 103 ? -6.025 5.754 13.005 1.00 97.00 103 THR A N 1
ATOM 809 C CA . THR A 1 103 ? -4.652 6.054 12.612 1.00 97.00 103 THR A CA 1
ATOM 810 C C . THR A 1 103 ? -3.799 6.062 13.864 1.00 97.00 103 THR A C 1
ATOM 812 O O . THR A 1 103 ? -4.120 6.778 14.809 1.00 97.00 103 THR A O 1
ATOM 815 N N . ASP A 1 104 ? -2.756 5.234 13.883 1.00 96.69 104 ASP A N 1
ATOM 816 C CA . ASP A 1 104 ? -1.866 5.055 15.038 1.00 96.69 104 ASP A CA 1
ATOM 817 C C . ASP A 1 104 ? -2.648 4.782 16.343 1.00 96.69 104 ASP A C 1
ATOM 819 O O . ASP A 1 104 ? -2.395 5.360 17.399 1.00 96.69 104 ASP A O 1
ATOM 823 N N . GLY A 1 105 ? -3.678 3.929 16.243 1.00 94.31 105 GLY A N 1
ATOM 824 C CA . GLY A 1 105 ? -4.565 3.552 17.349 1.00 94.31 105 GLY A CA 1
ATOM 825 C C . GLY A 1 105 ? -5.598 4.609 17.764 1.00 94.31 105 GLY A C 1
ATOM 826 O O . GLY A 1 105 ? -6.436 4.336 18.621 1.00 94.31 105 GLY A O 1
ATOM 827 N N . GLN A 1 106 ? -5.590 5.801 17.163 1.00 94.50 106 GLN A N 1
ATOM 828 C CA . GLN A 1 106 ? -6.527 6.884 17.476 1.00 94.50 106 GLN A CA 1
ATOM 829 C C . GLN A 1 106 ? -7.657 6.967 16.451 1.00 94.50 106 GLN A C 1
ATOM 831 O O . GLN A 1 106 ? -7.448 6.720 15.263 1.00 94.50 106 GLN A O 1
ATOM 836 N N . LYS A 1 107 ? -8.864 7.342 16.895 1.00 93.06 107 LYS A N 1
ATOM 837 C CA . LYS A 1 107 ? -10.011 7.548 15.995 1.00 93.06 107 LYS A CA 1
ATOM 838 C C . LYS A 1 107 ? -9.665 8.643 14.988 1.00 93.06 107 LYS A C 1
ATOM 840 O O . LYS A 1 107 ? -9.348 9.761 15.384 1.00 93.06 107 LYS A O 1
ATOM 845 N N . SER A 1 108 ? -9.742 8.316 13.703 1.00 95.06 108 SER A N 1
ATOM 846 C CA . SER A 1 108 ? -9.412 9.241 12.620 1.00 95.06 108 SER A CA 1
ATOM 847 C C . SER A 1 108 ? -10.681 9.817 12.008 1.00 95.06 108 SER A C 1
ATOM 849 O O . SER A 1 108 ? -10.874 11.028 12.015 1.00 95.06 108 SER A O 1
ATOM 851 N N . PHE A 1 109 ? -11.568 8.961 11.498 1.00 95.44 109 PHE A N 1
ATOM 852 C CA . PHE A 1 109 ? -12.844 9.379 10.918 1.00 95.44 109 PHE A CA 1
ATOM 853 C C . PHE A 1 109 ? -13.799 8.205 10.730 1.00 95.44 109 PHE A C 1
ATOM 855 O O . PHE A 1 109 ? -13.381 7.048 10.706 1.00 95.44 109 PHE A O 1
ATOM 862 N N . PHE A 1 110 ? -15.073 8.526 10.539 1.00 95.56 110 PHE A N 1
ATOM 863 C CA . PHE A 1 110 ? -16.092 7.606 10.054 1.00 95.56 110 PHE A CA 1
ATOM 864 C C . PHE A 1 110 ? -16.447 7.954 8.605 1.00 95.56 110 PHE A C 1
ATOM 866 O O . PHE A 1 110 ? -16.650 9.125 8.286 1.00 95.56 110 PHE A O 1
ATOM 873 N N . SER A 1 111 ? -16.483 6.954 7.730 1.00 94.88 111 SER A N 1
ATOM 874 C CA . SER A 1 111 ? -16.840 7.110 6.316 1.00 94.88 111 SER A CA 1
ATOM 875 C C . SER A 1 111 ? -18.356 7.035 6.141 1.00 94.88 111 SER A C 1
ATOM 877 O O . SER A 1 111 ? -18.993 6.122 6.665 1.00 94.88 111 SER A O 1
ATOM 879 N N . THR A 1 112 ? -18.926 7.972 5.393 1.00 94.38 112 THR A N 1
ATOM 880 C CA . THR A 1 112 ? -20.337 7.980 4.987 1.00 94.38 112 THR A CA 1
ATOM 881 C C . THR A 1 112 ?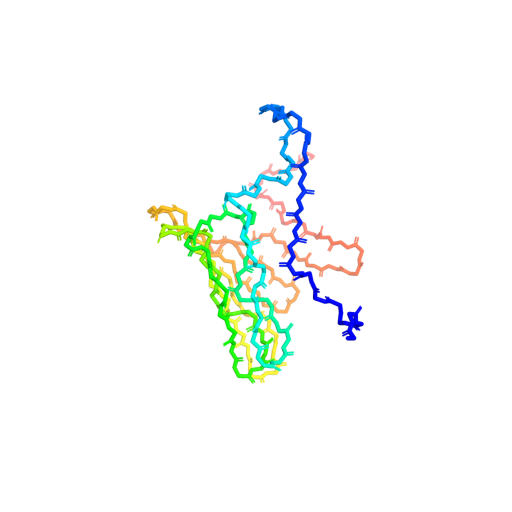 -20.433 8.007 3.466 1.00 94.38 112 THR A C 1
ATOM 883 O O . THR A 1 112 ? -19.425 8.182 2.777 1.00 94.38 112 THR A O 1
ATOM 886 N N . GLU A 1 113 ? -21.640 7.837 2.934 1.00 94.94 113 GLU A N 1
ATOM 887 C CA . GLU A 1 113 ? -21.883 7.937 1.490 1.00 94.94 113 GLU A CA 1
ATOM 888 C C . GLU A 1 113 ? -21.588 9.355 0.964 1.00 94.94 113 GLU A C 1
ATOM 890 O O . GLU A 1 113 ? -21.180 9.532 -0.180 1.00 94.94 113 GLU A O 1
ATOM 895 N N . GLU A 1 114 ? -21.708 10.361 1.831 1.00 94.94 114 GLU A N 1
ATOM 896 C CA . GLU A 1 114 ? -21.496 11.781 1.544 1.00 94.94 114 GLU A CA 1
ATOM 897 C C . GLU A 1 114 ? -20.090 12.281 1.914 1.00 94.94 114 GLU A C 1
ATOM 899 O O . GLU A 1 114 ? -19.770 13.448 1.682 1.00 94.94 114 GLU A O 1
ATOM 904 N N . GLY A 1 115 ? -19.235 11.435 2.499 1.00 94.31 115 GLY A N 1
ATOM 905 C CA . GLY A 1 115 ? -17.858 11.799 2.823 1.00 94.31 115 GLY A CA 1
ATOM 906 C C . GLY A 1 115 ? -17.358 11.256 4.157 1.00 94.31 115 GLY A C 1
ATOM 907 O O . GLY A 1 115 ? -17.283 10.049 4.373 1.00 94.31 115 GLY A O 1
ATOM 908 N N . ARG A 1 116 ? -16.865 12.151 5.023 1.00 95.44 116 ARG A N 1
ATOM 909 C CA . ARG A 1 116 ? -16.157 11.784 6.259 1.00 95.44 116 ARG A CA 1
ATOM 910 C C . ARG A 1 116 ? -16.637 12.621 7.435 1.00 95.44 116 ARG A C 1
ATOM 912 O O . ARG A 1 116 ? -16.538 13.844 7.399 1.00 95.44 116 ARG A O 1
ATOM 919 N N . ALA A 1 117 ? -17.046 11.955 8.508 1.00 93.88 117 ALA A N 1
ATOM 920 C CA . ALA A 1 117 ? -17.269 12.578 9.805 1.00 93.88 117 ALA A CA 1
ATOM 921 C C . ALA A 1 117 ? -15.987 12.484 10.645 1.00 93.88 117 ALA A C 1
ATOM 923 O O . ALA A 1 117 ? -15.468 11.389 10.887 1.00 93.88 117 ALA A O 1
ATOM 924 N N . ILE A 1 118 ? -15.461 13.632 11.072 1.00 93.38 118 ILE A N 1
ATOM 925 C CA . ILE A 1 118 ? -14.235 13.719 11.873 1.00 93.38 118 ILE A CA 1
ATOM 926 C C . ILE A 1 118 ? -14.622 13.882 13.350 1.00 93.38 118 ILE A C 1
ATOM 928 O O . ILE A 1 118 ? -15.430 14.758 13.662 1.00 93.38 118 ILE A O 1
ATOM 932 N N . PRO A 1 119 ? -14.077 13.070 14.273 1.00 84.69 119 PRO A N 1
ATOM 933 C CA . PRO A 1 119 ? -14.278 13.286 15.696 1.00 84.69 119 PRO A CA 1
ATOM 934 C C . PRO A 1 119 ? -13.631 14.611 16.113 1.00 84.69 119 PRO A C 1
ATOM 936 O O . PRO A 1 119 ? -12.439 14.829 15.890 1.00 84.69 119 PRO A O 1
ATOM 939 N N . VAL A 1 120 ? -14.412 15.480 16.750 1.00 80.44 120 VAL A N 1
ATOM 940 C CA . VAL A 1 120 ? -13.889 16.662 17.447 1.00 80.44 120 VAL A CA 1
ATOM 941 C C . VAL A 1 120 ? -13.022 16.212 18.621 1.00 80.44 120 VAL A C 1
ATOM 943 O O . VAL A 1 120 ? -13.382 15.289 19.358 1.00 80.44 120 VAL A O 1
ATOM 946 N N . LYS A 1 121 ? -11.858 16.844 18.798 1.00 74.31 121 LYS A N 1
ATOM 947 C CA . LYS A 1 121 ? -11.055 16.645 20.008 1.00 74.31 121 LYS A CA 1
ATOM 948 C C . LYS A 1 121 ? -11.789 17.304 21.175 1.00 74.31 121 LYS A C 1
ATOM 950 O O . LYS A 1 121 ? -12.344 18.387 21.022 1.00 74.31 121 LYS A O 1
ATOM 955 N N . ASN A 1 122 ? -11.793 16.660 22.344 1.00 57.44 122 ASN A N 1
ATOM 956 C CA . ASN A 1 122 ? -12.354 17.254 23.561 1.00 57.44 122 ASN A CA 1
ATOM 957 C C . ASN A 1 122 ? -11.696 18.625 23.808 1.00 57.44 122 ASN A C 1
ATOM 959 O O . ASN A 1 122 ? -10.520 18.675 24.166 1.00 57.44 122 ASN A O 1
ATOM 963 N N . GLY A 1 123 ? -12.449 19.708 23.593 1.00 57.78 123 GLY A N 1
ATOM 964 C CA . GLY A 1 123 ? -11.978 21.092 23.712 1.00 57.78 123 GLY A CA 1
ATOM 965 C C . GLY A 1 123 ? -12.404 22.010 22.563 1.00 57.78 123 GLY A C 1
ATOM 966 O O . GLY A 1 123 ? -12.531 23.211 22.784 1.00 57.78 123 GLY A O 1
ATOM 967 N N . ASP A 1 124 ? -12.712 21.463 21.386 1.00 54.53 124 ASP A N 1
ATOM 968 C CA . ASP A 1 124 ? -13.090 22.262 20.216 1.00 54.53 124 ASP A CA 1
ATOM 969 C C . ASP A 1 124 ? -14.615 22.457 20.164 1.00 54.53 124 ASP A C 1
ATOM 971 O O . ASP A 1 124 ? -15.323 21.861 19.356 1.00 54.53 124 ASP A O 1
ATOM 975 N N . ASN A 1 125 ? -15.126 23.289 21.078 1.00 46.88 125 ASN A N 1
ATOM 976 C CA . ASN A 1 125 ? -16.383 24.013 20.875 1.00 46.88 125 ASN A CA 1
ATOM 977 C C . ASN A 1 125 ? -16.056 25.365 20.215 1.00 46.88 125 ASN A C 1
ATOM 979 O O . ASN A 1 125 ? -16.088 26.395 20.890 1.00 46.88 125 ASN A O 1
ATOM 983 N N . THR A 1 126 ? -15.722 25.364 18.924 1.00 47.41 126 THR A N 1
ATOM 984 C CA . THR A 1 126 ? -15.733 26.567 18.067 1.00 47.41 126 THR A CA 1
ATOM 985 C C . THR A 1 126 ? -16.119 26.201 16.649 1.00 47.41 126 THR A C 1
ATOM 987 O O . THR A 1 126 ? -15.420 25.330 16.083 1.00 47.41 126 THR A O 1
#